Protein AF-A0A965DC11-F1 (afdb_monomer_lite)

Structure (mmCIF, N/CA/C/O backbone):
data_AF-A0A965DC11-F1
#
_entry.id   AF-A0A965DC11-F1
#
loop_
_atom_site.group_PDB
_atom_site.id
_atom_site.type_symbol
_atom_site.label_atom_id
_atom_site.label_alt_id
_atom_site.label_comp_id
_atom_site.label_asym_id
_atom_site.label_entity_id
_atom_site.label_seq_id
_atom_site.pdbx_PDB_ins_code
_atom_site.Cartn_x
_atom_site.Cartn_y
_atom_site.Cartn_z
_atom_site.occupancy
_atom_site.B_iso_or_equiv
_atom_site.auth_seq_id
_atom_site.auth_comp_id
_atom_site.auth_asym_id
_atom_site.auth_atom_id
_atom_site.pdbx_PDB_model_num
ATOM 1 N N . MET A 1 1 ? 18.984 -6.555 -13.711 1.00 74.81 1 MET A N 1
ATOM 2 C CA . MET A 1 1 ? 18.406 -5.398 -12.999 1.00 74.81 1 MET A CA 1
ATOM 3 C C . MET A 1 1 ? 19.484 -4.352 -12.796 1.00 74.81 1 MET A C 1
ATOM 5 O O . MET A 1 1 ? 20.479 -4.621 -12.130 1.00 74.81 1 MET A O 1
ATOM 9 N N . THR A 1 2 ? 19.315 -3.198 -13.424 1.00 94.25 2 THR A N 1
ATOM 10 C CA . THR A 1 2 ? 20.134 -2.001 -13.213 1.00 94.25 2 THR A CA 1
ATOM 11 C C . THR A 1 2 ? 19.537 -1.140 -12.091 1.00 94.25 2 THR A C 1
ATOM 13 O O . THR A 1 2 ? 18.421 -1.380 -11.632 1.00 94.25 2 THR A O 1
ATOM 16 N N . VAL A 1 3 ? 20.265 -0.114 -11.642 1.00 94.69 3 VAL A N 1
ATOM 17 C CA . VAL A 1 3 ? 19.771 0.839 -10.625 1.00 94.69 3 VAL A CA 1
ATOM 18 C C . VAL A 1 3 ? 18.527 1.597 -11.109 1.00 94.69 3 VAL A C 1
ATOM 20 O O . VAL A 1 3 ? 17.650 1.909 -10.309 1.00 94.69 3 VAL A O 1
ATOM 23 N N . LEU A 1 4 ? 18.422 1.858 -12.416 1.00 96.12 4 LEU A N 1
ATOM 24 C CA . LEU A 1 4 ? 17.265 2.534 -13.007 1.00 96.12 4 LEU A CA 1
ATOM 25 C C . LEU A 1 4 ? 15.996 1.685 -12.882 1.00 96.12 4 LEU A C 1
ATOM 27 O O . LEU A 1 4 ? 14.955 2.218 -12.506 1.00 96.12 4 LEU A O 1
ATOM 31 N N . ASP A 1 5 ? 16.104 0.370 -13.098 1.00 93.44 5 ASP A N 1
ATOM 32 C CA . ASP A 1 5 ? 14.973 -0.560 -12.967 1.00 93.44 5 ASP A CA 1
ATOM 33 C C . ASP A 1 5 ? 14.427 -0.559 -11.529 1.00 93.44 5 ASP A C 1
ATOM 35 O O . ASP A 1 5 ? 13.215 -0.550 -11.310 1.00 93.44 5 ASP A O 1
ATOM 39 N N . LEU A 1 6 ? 15.321 -0.504 -10.532 1.00 94.31 6 LEU A N 1
ATOM 40 C CA . LEU A 1 6 ? 14.938 -0.418 -9.122 1.00 94.31 6 LEU A CA 1
ATOM 41 C C . LEU A 1 6 ? 14.242 0.912 -8.799 1.00 94.31 6 LEU A C 1
ATOM 43 O O . LEU A 1 6 ? 13.224 0.920 -8.106 1.00 94.31 6 LEU A O 1
ATOM 47 N N . LEU A 1 7 ? 14.766 2.032 -9.308 1.00 97.00 7 LEU A N 1
ATOM 48 C CA . LEU A 1 7 ? 14.148 3.349 -9.126 1.00 97.00 7 LEU A CA 1
ATOM 49 C C . LEU A 1 7 ? 12.772 3.430 -9.793 1.00 97.00 7 LEU A C 1
ATOM 51 O O . LEU A 1 7 ? 11.858 4.033 -9.234 1.00 97.00 7 LEU A O 1
ATOM 55 N N . GLN A 1 8 ? 12.601 2.795 -10.952 1.00 96.94 8 GLN A N 1
ATOM 56 C CA . GLN A 1 8 ? 11.315 2.728 -11.637 1.00 96.94 8 GLN A CA 1
ATOM 57 C C . GLN A 1 8 ? 10.299 1.894 -10.849 1.00 96.94 8 GLN A C 1
ATOM 59 O O . GLN A 1 8 ? 9.166 2.340 -10.657 1.00 96.94 8 GLN A O 1
ATOM 64 N N . ALA A 1 9 ? 10.701 0.727 -10.336 1.00 94.25 9 ALA A N 1
ATOM 65 C CA . ALA A 1 9 ? 9.850 -0.080 -9.465 1.00 94.25 9 ALA A CA 1
ATOM 66 C C . ALA A 1 9 ? 9.443 0.697 -8.200 1.00 94.25 9 ALA A C 1
ATOM 68 O O . ALA A 1 9 ? 8.265 0.722 -7.842 1.00 94.25 9 ALA A O 1
ATOM 69 N N . LEU A 1 10 ? 10.389 1.402 -7.569 1.00 96.56 10 LEU A N 1
ATOM 70 C CA . LEU A 1 10 ? 10.120 2.239 -6.399 1.00 96.56 10 LEU A CA 1
ATOM 71 C C . LEU A 1 10 ? 9.141 3.381 -6.716 1.00 96.56 10 LEU A C 1
ATOM 73 O O . LEU A 1 10 ? 8.206 3.614 -5.952 1.00 96.56 10 LEU A O 1
ATOM 77 N N . ALA A 1 11 ? 9.317 4.069 -7.847 1.00 97.38 11 ALA A N 1
ATOM 78 C CA . ALA A 1 11 ? 8.414 5.137 -8.269 1.00 97.38 11 ALA A CA 1
ATOM 79 C C . ALA A 1 11 ? 6.973 4.629 -8.444 1.00 97.38 11 ALA A C 1
ATOM 81 O O . ALA A 1 11 ? 6.031 5.281 -7.994 1.00 97.38 11 ALA A O 1
ATOM 82 N N . LEU A 1 12 ? 6.797 3.447 -9.043 1.00 97.00 12 LEU A N 1
ATOM 83 C CA . LEU A 1 12 ? 5.481 2.826 -9.206 1.00 97.00 12 LEU A CA 1
ATOM 84 C C . LEU A 1 12 ? 4.841 2.465 -7.860 1.00 97.00 12 LEU A C 1
ATOM 86 O O . LEU A 1 12 ? 3.659 2.745 -7.667 1.00 97.00 12 LEU A O 1
ATOM 90 N N . VAL A 1 13 ? 5.609 1.904 -6.920 1.00 96.44 13 VAL A N 1
ATOM 91 C CA . VAL A 1 13 ? 5.114 1.595 -5.566 1.00 96.44 13 VAL A CA 1
ATOM 92 C C . VAL A 1 13 ? 4.627 2.862 -4.863 1.00 96.44 13 VAL A C 1
ATOM 94 O O . VAL A 1 13 ? 3.515 2.865 -4.343 1.00 96.44 13 VAL A O 1
ATOM 97 N N . LEU A 1 14 ? 5.393 3.956 -4.921 1.00 97.62 14 LEU A N 1
ATOM 98 C CA . LEU A 1 14 ? 5.005 5.233 -4.310 1.00 97.62 14 LEU A CA 1
ATOM 99 C C . LEU A 1 14 ? 3.731 5.822 -4.930 1.00 97.62 14 LEU A C 1
ATOM 101 O O . LEU A 1 14 ? 2.872 6.331 -4.209 1.00 97.62 14 LEU A O 1
ATOM 105 N N . ILE A 1 15 ? 3.587 5.742 -6.258 1.00 97.75 15 ILE A N 1
ATOM 106 C CA . ILE A 1 15 ? 2.369 6.192 -6.946 1.00 97.75 15 ILE A CA 1
ATOM 107 C C . ILE A 1 15 ? 1.166 5.372 -6.474 1.00 97.75 15 ILE A C 1
ATOM 109 O O . ILE A 1 15 ? 0.141 5.953 -6.119 1.00 97.75 15 ILE A O 1
ATOM 113 N N . LEU A 1 16 ? 1.280 4.040 -6.446 1.00 96.31 16 LEU A N 1
ATOM 114 C CA . LEU A 1 16 ? 0.188 3.157 -6.030 1.00 96.31 16 LEU A CA 1
ATOM 115 C C . LEU A 1 16 ? -0.182 3.353 -4.554 1.00 96.31 16 LEU A C 1
ATOM 117 O O . LEU A 1 16 ? -1.369 3.429 -4.229 1.00 96.31 16 LEU A O 1
ATOM 121 N N . GLU A 1 17 ? 0.811 3.489 -3.677 1.00 95.19 17 GLU A N 1
ATOM 122 C CA . GLU A 1 17 ? 0.609 3.729 -2.246 1.00 95.19 17 GLU A CA 1
ATOM 123 C C . GLU A 1 17 ? -0.063 5.087 -1.987 1.00 95.19 17 GLU A C 1
ATOM 125 O O . GLU A 1 17 ? -0.984 5.183 -1.174 1.00 95.19 17 GLU A O 1
ATOM 130 N N . GLY A 1 18 ? 0.329 6.130 -2.725 1.00 96.38 18 GLY A N 1
ATOM 131 C CA . GLY A 1 18 ? -0.257 7.469 -2.618 1.00 96.38 18 GLY A CA 1
ATOM 132 C C . GLY A 1 18 ? -1.644 7.613 -3.256 1.00 96.38 18 GLY A C 1
ATOM 133 O O . GLY A 1 18 ? -2.408 8.504 -2.874 1.00 96.38 18 GLY A O 1
ATOM 134 N N . LEU A 1 19 ? -2.009 6.743 -4.202 1.00 97.50 19 LEU A N 1
ATOM 135 C CA . LEU A 1 19 ? -3.247 6.876 -4.974 1.00 97.50 19 LEU A CA 1
ATOM 136 C C . LEU A 1 19 ? -4.505 6.723 -4.104 1.00 97.50 19 LEU A C 1
ATOM 138 O O . LEU A 1 19 ? -5.441 7.517 -4.212 1.00 97.50 19 LEU A O 1
ATOM 142 N N . MET A 1 20 ? -4.524 5.723 -3.218 1.00 95.00 20 MET A N 1
ATOM 143 C CA . MET A 1 20 ?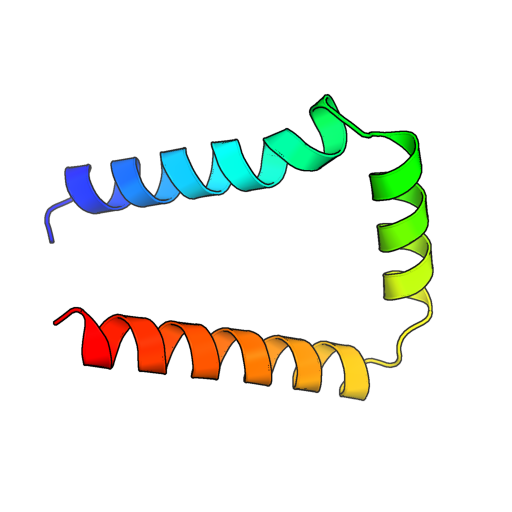 -5.647 5.448 -2.310 1.00 95.00 20 MET A CA 1
ATOM 144 C C . MET A 1 20 ? -5.952 6.604 -1.339 1.00 95.00 20 MET A C 1
ATOM 146 O O . MET A 1 20 ? -7.103 7.056 -1.318 1.00 95.00 20 MET A O 1
ATOM 150 N N . PRO A 1 21 ? -4.986 7.130 -0.556 1.00 96.44 21 PRO A N 1
ATOM 151 C CA . PRO A 1 21 ? -5.235 8.273 0.320 1.00 96.44 21 PRO A CA 1
ATOM 152 C C . PRO A 1 21 ? -5.571 9.557 -0.447 1.00 96.44 21 PRO A C 1
ATOM 154 O O . PRO A 1 21 ? -6.328 10.374 0.075 1.00 96.44 21 PRO A O 1
ATOM 157 N N . PHE A 1 22 ? -5.054 9.734 -1.668 1.00 97.31 22 PHE A N 1
ATOM 158 C CA . PHE A 1 22 ? -5.351 10.904 -2.497 1.00 97.31 22 PHE A CA 1
ATOM 159 C C . PHE A 1 22 ? -6.788 10.888 -3.040 1.00 97.31 22 PHE A C 1
ATOM 161 O O . PHE A 1 22 ? -7.505 11.880 -2.909 1.00 97.31 22 PHE A O 1
ATOM 168 N N . LEU A 1 23 ? -7.233 9.764 -3.615 1.00 97.94 23 LEU A N 1
ATOM 169 C CA . LEU A 1 23 ? -8.567 9.650 -4.216 1.00 97.94 23 LEU A CA 1
ATOM 170 C C . LEU A 1 23 ? -9.676 9.405 -3.182 1.00 97.94 23 LEU A C 1
ATOM 172 O O . LEU A 1 23 ? -10.782 9.927 -3.326 1.00 97.94 23 LEU A O 1
ATOM 176 N N . PHE A 1 24 ? -9.409 8.601 -2.147 1.00 97.25 24 PHE A N 1
ATOM 177 C CA . PHE A 1 24 ? -10.424 8.144 -1.190 1.00 97.25 24 PHE A CA 1
ATOM 178 C C . PHE A 1 24 ? -9.970 8.265 0.278 1.00 97.25 24 PHE A C 1
ATOM 180 O O . PHE A 1 24 ? -9.946 7.264 1.005 1.00 97.25 24 PHE A O 1
ATOM 187 N N . PRO A 1 25 ? -9.683 9.479 0.780 1.00 96.19 25 PRO A N 1
ATOM 188 C CA . PRO A 1 25 ? -9.076 9.675 2.100 1.00 96.19 25 PRO A CA 1
ATOM 189 C C . PRO A 1 25 ? -9.914 9.126 3.268 1.00 96.19 25 PRO A C 1
ATOM 191 O O . PRO A 1 25 ? -9.365 8.605 4.241 1.00 96.19 25 PRO A O 1
ATOM 194 N N . GLN A 1 26 ? -11.250 9.203 3.203 1.00 97.31 26 GLN A N 1
ATOM 195 C CA . GLN A 1 26 ? -12.125 8.699 4.270 1.00 97.31 26 GLN A CA 1
ATOM 196 C C . GLN A 1 26 ? -12.142 7.166 4.322 1.00 97.31 26 GLN A C 1
ATOM 198 O O . GLN A 1 26 ? -12.011 6.598 5.407 1.00 97.31 26 GLN A O 1
ATOM 203 N N . ARG A 1 27 ? -12.268 6.499 3.164 1.00 95.81 27 ARG A N 1
ATOM 204 C CA . ARG A 1 27 ? -12.256 5.026 3.077 1.00 95.81 27 ARG A CA 1
ATOM 205 C C . ARG A 1 27 ? -10.893 4.468 3.459 1.00 95.81 27 ARG A C 1
ATOM 207 O O . ARG A 1 27 ? -10.818 3.480 4.186 1.00 95.81 27 ARG A O 1
ATOM 214 N N . TRP A 1 28 ? -9.829 5.139 3.022 1.00 96.38 28 TRP A N 1
ATOM 215 C CA . TRP A 1 28 ? -8.465 4.800 3.403 1.00 96.38 28 TRP A CA 1
ATOM 216 C C . TRP A 1 28 ? -8.286 4.824 4.925 1.00 96.38 28 TRP A C 1
ATOM 218 O O . TRP A 1 28 ? -7.893 3.821 5.517 1.00 96.38 28 TRP A O 1
ATOM 228 N N . ARG A 1 29 ? -8.687 5.918 5.590 1.00 96.50 29 ARG A N 1
ATOM 229 C CA . ARG A 1 29 ? -8.619 6.022 7.058 1.00 96.50 29 ARG A CA 1
ATOM 230 C C . ARG A 1 29 ? -9.441 4.942 7.768 1.00 96.50 29 ARG A C 1
ATOM 232 O O . ARG A 1 29 ? -8.972 4.382 8.752 1.00 96.50 29 ARG A O 1
ATOM 239 N N . GLN A 1 30 ? -10.649 4.643 7.289 1.00 97.25 30 GLN A N 1
ATOM 240 C CA . GLN A 1 30 ? -11.480 3.574 7.859 1.00 97.25 30 GLN A CA 1
ATOM 241 C C . GLN A 1 30 ? -10.812 2.201 7.730 1.00 97.25 30 GLN A C 1
ATOM 243 O O . GLN A 1 30 ? -10.803 1.441 8.693 1.00 97.25 30 GLN A O 1
ATOM 248 N N . THR A 1 31 ? -10.206 1.916 6.577 1.00 95.06 31 THR A N 1
ATOM 249 C CA . THR A 1 31 ? -9.477 0.663 6.333 1.00 95.06 31 THR A CA 1
ATOM 250 C C . THR A 1 31 ? -8.283 0.536 7.279 1.00 95.06 31 THR A C 1
ATOM 252 O O . THR A 1 31 ? -8.111 -0.501 7.911 1.00 95.06 31 THR A O 1
ATOM 255 N N . LEU A 1 32 ? -7.502 1.608 7.461 1.00 94.94 32 LEU A N 1
ATOM 256 C CA . LEU A 1 32 ? -6.394 1.618 8.422 1.00 94.94 32 LEU A CA 1
ATOM 257 C C . LEU A 1 32 ? -6.868 1.359 9.857 1.00 94.94 32 LEU A C 1
ATOM 259 O O . LEU A 1 32 ? -6.268 0.550 10.558 1.00 94.94 32 LEU A O 1
ATOM 263 N N . LEU A 1 33 ? -7.972 1.979 10.283 1.00 97.06 33 LEU A N 1
ATOM 264 C CA . LEU A 1 33 ? -8.549 1.733 11.610 1.00 97.06 33 LEU A CA 1
ATOM 265 C C . LEU A 1 33 ? -9.004 0.278 11.793 1.00 97.06 33 LEU A C 1
ATOM 267 O O . LEU A 1 33 ? -8.862 -0.261 12.885 1.00 97.06 33 LEU A O 1
ATOM 271 N N . GLN A 1 34 ? -9.524 -0.364 10.745 1.00 95.75 34 GLN A N 1
ATOM 272 C CA . GLN A 1 34 ? -9.866 -1.789 10.779 1.00 95.75 34 GLN A CA 1
ATOM 273 C C . GLN A 1 34 ? -8.612 -2.665 10.873 1.00 95.75 34 GLN A C 1
ATOM 275 O O . GLN A 1 34 ? -8.590 -3.609 11.658 1.00 95.75 34 GLN A O 1
ATOM 280 N N . ILE A 1 35 ? -7.550 -2.330 10.132 1.00 95.25 35 ILE A N 1
ATOM 281 C CA . ILE A 1 35 ? -6.267 -3.048 10.194 1.00 95.25 35 ILE A CA 1
ATOM 282 C C . ILE A 1 35 ? -5.668 -2.972 11.604 1.00 95.25 35 ILE A C 1
ATOM 284 O O . ILE A 1 35 ? -5.170 -3.975 12.103 1.00 95.25 35 ILE A O 1
ATOM 288 N N . MET A 1 36 ? -5.777 -1.824 12.280 1.00 95.31 36 MET A N 1
ATOM 289 C CA . MET A 1 36 ? -5.303 -1.654 13.662 1.00 95.31 36 MET A CA 1
ATOM 290 C C . MET A 1 36 ? -6.033 -2.532 14.692 1.00 95.31 36 MET A C 1
ATOM 292 O O . MET A 1 36 ? -5.532 -2.699 15.799 1.00 95.31 36 MET A O 1
ATOM 296 N N . GLN A 1 37 ? -7.208 -3.074 14.360 1.00 96.88 37 GLN A N 1
ATOM 297 C CA . GLN A 1 37 ? -7.953 -3.990 15.232 1.00 96.88 37 GLN A CA 1
ATOM 298 C C . GLN A 1 37 ? -7.560 -5.460 15.023 1.00 96.88 37 GLN A C 1
ATOM 300 O O . GLN A 1 37 ? -8.009 -6.324 15.776 1.00 96.88 37 GLN A O 1
ATOM 305 N N . LEU A 1 38 ? -6.758 -5.765 13.998 1.00 96.44 38 LEU A N 1
ATOM 306 C CA . LEU A 1 38 ? -6.292 -7.120 13.733 1.00 96.44 38 LEU A CA 1
ATOM 307 C C . LEU A 1 38 ? -5.189 -7.514 14.716 1.00 96.44 38 LEU A C 1
ATOM 309 O O . LEU A 1 38 ? -4.337 -6.709 15.082 1.00 96.44 38 LEU A O 1
ATOM 313 N N . HIS A 1 39 ? -5.167 -8.789 15.091 1.00 96.94 39 HIS A N 1
ATOM 314 C CA . HIS A 1 39 ? -4.075 -9.349 15.880 1.00 96.94 39 HIS A CA 1
ATOM 315 C C . HIS A 1 39 ? -2.820 -9.507 15.012 1.00 96.94 39 HIS A C 1
ATOM 317 O O . HIS A 1 39 ? -2.922 -9.802 13.816 1.00 96.94 39 HIS A O 1
ATOM 323 N N . ASP A 1 40 ? -1.635 -9.452 15.622 1.00 96.06 40 ASP A N 1
ATOM 324 C CA . ASP A 1 40 ? -0.350 -9.622 14.926 1.00 96.06 40 ASP A CA 1
ATOM 325 C C . ASP A 1 40 ? -0.296 -10.890 14.060 1.00 96.06 40 ASP A C 1
ATOM 327 O O . ASP A 1 40 ? 0.242 -10.878 12.954 1.00 96.06 40 ASP A O 1
ATOM 331 N N . GLY A 1 41 ? -0.896 -11.992 14.526 1.00 96.94 41 GLY A N 1
ATOM 332 C CA . GLY A 1 41 ? -0.987 -13.235 13.758 1.00 96.94 41 GLY A CA 1
ATOM 333 C C . GLY A 1 41 ? -1.775 -13.082 12.451 1.00 96.94 41 GLY A C 1
ATOM 334 O O . GLY A 1 41 ? -1.362 -13.623 11.427 1.00 96.94 41 GLY A O 1
ATOM 335 N N . GLN A 1 42 ? -2.862 -12.303 12.454 1.00 96.94 42 GLN A N 1
ATOM 336 C CA . GLN A 1 42 ? -3.668 -12.037 11.257 1.00 96.94 42 GLN A CA 1
ATOM 337 C C . GLN A 1 42 ? -2.913 -11.135 10.277 1.00 96.94 42 GLN A C 1
ATOM 339 O O . GLN A 1 42 ? -2.890 -11.425 9.081 1.00 96.94 42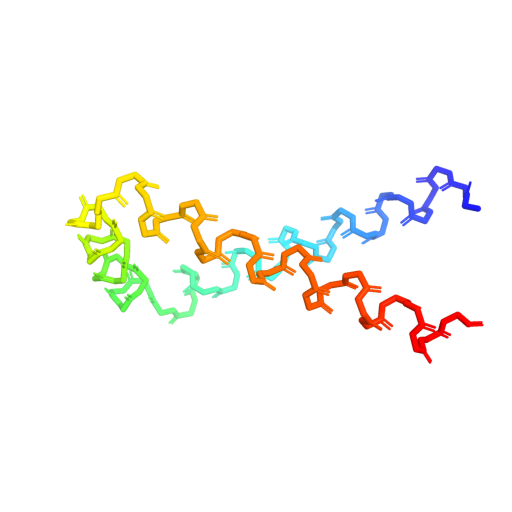 GLN A O 1
ATOM 344 N N . ILE A 1 43 ? -2.242 -10.091 10.779 1.00 96.44 43 ILE A N 1
ATOM 345 C CA . ILE A 1 43 ? -1.421 -9.190 9.954 1.00 96.44 43 ILE A CA 1
ATOM 346 C C . ILE A 1 43 ? -0.279 -9.972 9.292 1.00 96.44 43 ILE A C 1
ATOM 348 O O . ILE A 1 43 ? -0.056 -9.852 8.087 1.00 96.44 43 ILE A O 1
ATOM 352 N N . ARG A 1 44 ? 0.409 -10.833 10.054 1.00 96.94 44 ARG A N 1
ATOM 353 C CA . ARG A 1 44 ? 1.478 -11.698 9.531 1.00 96.94 44 ARG A CA 1
ATOM 354 C 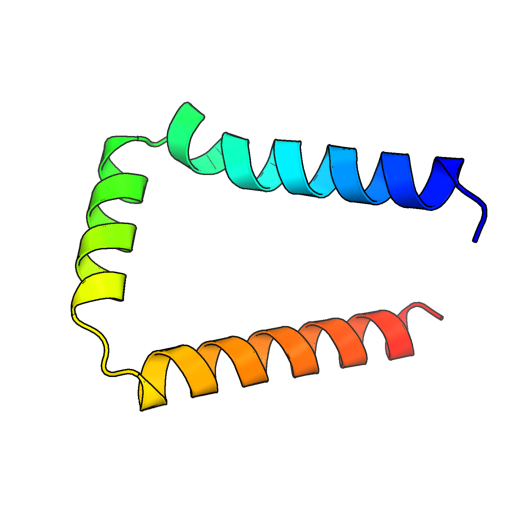C . ARG A 1 44 ? 0.970 -12.684 8.485 1.00 96.94 44 ARG A C 1
ATOM 356 O O . ARG A 1 44 ? 1.649 -12.887 7.484 1.00 96.94 44 ARG A O 1
ATOM 363 N N . PHE A 1 45 ? -0.199 -13.289 8.699 1.00 97.50 45 PHE A N 1
ATOM 364 C CA . PHE A 1 45 ? -0.791 -14.208 7.727 1.00 97.50 45 PHE A CA 1
ATOM 365 C C . PHE A 1 45 ? -1.168 -13.489 6.428 1.00 97.50 45 PHE A C 1
ATOM 367 O O . PHE A 1 45 ? -0.816 -13.958 5.349 1.00 97.50 45 PHE A O 1
ATOM 374 N N . PHE A 1 46 ? -1.795 -12.315 6.524 1.00 96.25 46 PHE A N 1
ATOM 375 C CA . PHE A 1 46 ? -2.084 -11.483 5.357 1.00 96.25 46 PHE A CA 1
ATOM 376 C C . PHE A 1 46 ? -0.800 -11.111 4.599 1.00 96.25 46 PHE A C 1
ATOM 378 O O . PHE A 1 46 ? -0.725 -11.282 3.383 1.00 96.25 46 PHE A O 1
ATOM 385 N N . GLY A 1 47 ? 0.247 -10.698 5.321 1.00 96.31 47 GLY A N 1
ATOM 386 C CA . GLY A 1 47 ? 1.564 -10.431 4.744 1.00 96.31 47 GLY A CA 1
ATOM 387 C C . GLY A 1 47 ? 2.169 -11.650 4.041 1.00 96.31 47 GLY A C 1
ATOM 388 O O . GLY A 1 47 ? 2.672 -11.523 2.926 1.00 96.31 4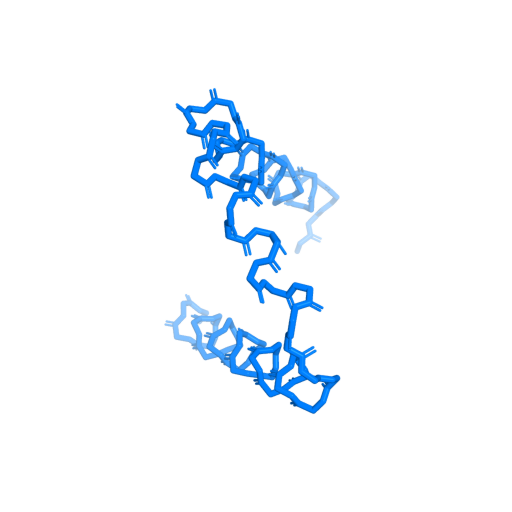7 GLY A O 1
ATOM 389 N N . LEU A 1 48 ? 2.067 -12.841 4.640 1.00 98.06 48 LEU A N 1
ATOM 390 C CA . LEU A 1 48 ? 2.520 -14.090 4.025 1.00 98.06 48 LEU A CA 1
ATOM 391 C C . LEU A 1 48 ? 1.772 -14.374 2.717 1.00 98.06 48 LEU A C 1
ATOM 393 O O . LEU A 1 48 ? 2.410 -14.698 1.718 1.00 98.06 48 LEU A O 1
ATOM 397 N N . CYS A 1 49 ? 0.446 -14.213 2.696 1.00 97.94 49 CYS A N 1
ATOM 398 C CA . CYS A 1 49 ? -0.347 -14.370 1.477 1.00 97.94 49 CYS A CA 1
ATOM 399 C C . CYS A 1 49 ? 0.110 -13.405 0.373 1.00 97.94 49 CYS A C 1
ATOM 401 O O . CYS A 1 49 ? 0.274 -13.838 -0.766 1.00 97.94 49 CYS A O 1
ATOM 403 N N . CYS A 1 50 ? 0.373 -12.134 0.697 1.00 96.75 50 CYS A N 1
ATOM 404 C CA . CYS A 1 50 ? 0.879 -11.151 -0.265 1.00 96.75 50 CYS A CA 1
ATOM 405 C C . CYS A 1 50 ? 2.267 -11.521 -0.810 1.00 96.75 50 CYS A C 1
ATOM 407 O O . CYS A 1 50 ? 2.481 -11.451 -2.019 1.00 96.75 50 CYS A O 1
ATOM 409 N N . VAL A 1 51 ? 3.195 -11.948 0.055 1.00 97.56 51 VAL A N 1
ATOM 410 C CA . VAL A 1 51 ? 4.544 -12.378 -0.357 1.00 97.56 51 VAL A CA 1
ATOM 411 C C . VAL A 1 51 ? 4.472 -13.596 -1.278 1.00 97.56 51 VAL A C 1
ATOM 413 O O . VAL A 1 51 ? 5.126 -13.613 -2.318 1.00 97.56 51 VAL A O 1
ATOM 416 N N . LEU A 1 52 ? 3.650 -14.592 -0.933 1.00 98.19 52 LEU A N 1
ATOM 417 C CA . LEU A 1 52 ? 3.465 -15.788 -1.757 1.00 98.19 52 LEU A CA 1
ATOM 418 C C . LEU A 1 52 ? 2.813 -15.455 -3.101 1.00 98.19 52 LEU A C 1
ATOM 420 O O . LEU A 1 52 ? 3.292 -15.916 -4.131 1.00 98.19 52 LEU A O 1
ATOM 424 N N . ALA A 1 53 ? 1.762 -14.633 -3.110 1.00 97.62 53 ALA A N 1
ATOM 425 C CA . ALA A 1 53 ? 1.110 -14.205 -4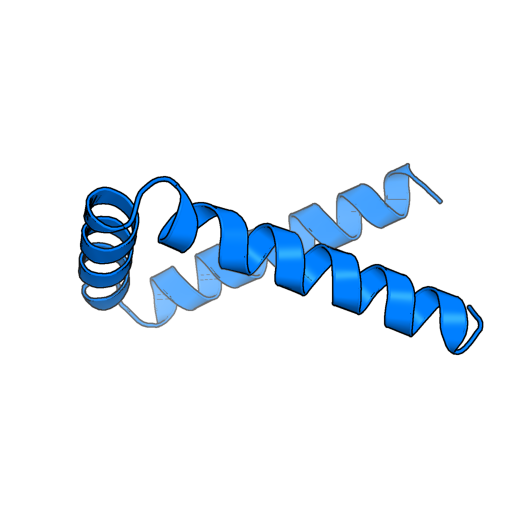.344 1.00 97.62 53 ALA A CA 1
ATOM 426 C C . ALA A 1 53 ? 2.071 -13.422 -5.253 1.00 97.62 53 ALA A C 1
ATOM 428 O O . ALA A 1 53 ? 2.131 -13.691 -6.449 1.00 97.62 53 ALA A O 1
ATOM 429 N N . GLY A 1 54 ? 2.861 -12.503 -4.689 1.00 94.88 54 GLY A N 1
ATOM 430 C CA . GLY A 1 54 ? 3.887 -11.766 -5.429 1.00 94.88 54 GLY A CA 1
ATOM 431 C C . GLY A 1 54 ? 4.973 -12.683 -5.993 1.00 94.88 54 GLY A C 1
ATOM 432 O O . GLY A 1 54 ? 5.313 -12.574 -7.166 1.00 94.88 54 GLY A O 1
ATOM 433 N N . GLY A 1 55 ? 5.467 -13.633 -5.194 1.00 96.62 55 GLY A N 1
ATOM 434 C CA . GLY A 1 55 ? 6.449 -14.621 -5.645 1.00 96.62 55 GLY A CA 1
ATOM 435 C C . GLY A 1 55 ? 5.919 -15.528 -6.758 1.00 96.62 55 GLY A C 1
ATOM 436 O O . GLY A 1 55 ? 6.632 -15.792 -7.720 1.00 96.62 55 GLY A O 1
ATOM 437 N N . LEU A 1 56 ? 4.657 -15.957 -6.664 1.00 97.38 56 LEU A N 1
ATOM 438 C CA . LEU A 1 56 ? 3.994 -16.742 -7.709 1.00 97.38 56 LEU A CA 1
ATOM 439 C C . LEU A 1 56 ? 3.797 -15.938 -8.997 1.00 97.38 56 LEU A C 1
ATOM 441 O O . LEU A 1 56 ? 3.997 -16.481 -10.077 1.00 97.38 56 LEU A O 1
ATOM 445 N N . LEU A 1 57 ? 3.420 -14.659 -8.894 1.00 95.75 57 LEU A N 1
ATOM 446 C CA . LEU A 1 57 ? 3.292 -13.775 -10.053 1.00 95.75 57 LEU A CA 1
ATOM 447 C C . LEU A 1 57 ? 4.634 -13.579 -10.755 1.00 95.75 57 LEU A C 1
ATOM 449 O O . LEU A 1 57 ? 4.682 -13.703 -11.972 1.00 95.75 57 LEU A O 1
ATOM 453 N N . LEU A 1 58 ? 5.710 -13.324 -10.002 1.00 93.62 58 LEU A N 1
ATOM 454 C CA . LEU A 1 58 ? 7.060 -13.226 -10.563 1.00 93.62 58 LEU A CA 1
ATOM 455 C C . LEU A 1 58 ? 7.456 -14.528 -11.264 1.00 93.62 58 LEU A C 1
ATOM 457 O O . LEU A 1 58 ? 7.813 -14.494 -12.431 1.00 93.62 58 LEU A O 1
ATOM 461 N N . PHE A 1 59 ? 7.262 -15.676 -10.609 1.00 95.06 59 PHE A N 1
ATOM 462 C CA . PHE A 1 59 ? 7.544 -16.987 -11.202 1.00 95.06 59 PHE A CA 1
ATOM 463 C C . PHE A 1 59 ? 6.768 -17.270 -12.500 1.00 95.06 59 PHE A C 1
ATOM 465 O O . PHE A 1 59 ? 7.223 -18.064 -13.312 1.00 95.06 59 PHE A O 1
ATOM 472 N N . TRP A 1 60 ? 5.579 -16.687 -12.675 1.00 96.56 60 TRP A N 1
ATOM 473 C CA . TRP A 1 60 ? 4.766 -16.881 -13.880 1.00 96.56 60 TRP A CA 1
ATOM 474 C C . TRP A 1 60 ? 5.096 -15.881 -15.000 1.00 96.56 60 TRP A C 1
ATOM 476 O O . TRP A 1 60 ? 4.768 -16.134 -16.157 1.00 96.56 60 TRP A O 1
ATOM 486 N N . LEU A 1 61 ? 5.658 -14.721 -14.646 1.00 89.62 61 LEU A N 1
ATOM 487 C CA . LEU A 1 61 ? 6.020 -13.638 -15.567 1.00 89.62 61 LEU A CA 1
ATOM 488 C C . LEU A 1 61 ? 7.454 -13.771 -16.106 1.00 89.62 61 LEU A C 1
ATOM 490 O O . LEU A 1 61 ? 7.703 -13.303 -17.218 1.00 89.62 61 LEU A O 1
ATOM 494 N N . ASP A 1 62 ? 8.358 -14.361 -15.319 1.00 76.06 62 ASP A N 1
ATOM 495 C CA . ASP A 1 62 ? 9.713 -14.780 -15.717 1.00 76.06 62 ASP A CA 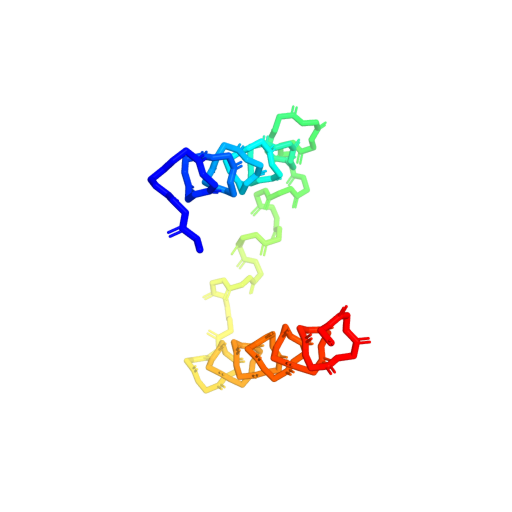1
ATOM 496 C C . ASP A 1 62 ? 9.701 -16.101 -16.516 1.00 76.06 62 ASP A C 1
ATOM 498 O O . ASP A 1 62 ? 10.551 -16.242 -17.429 1.00 76.06 62 ASP A O 1
#

Foldseek 3Di:
DDPVVVVVVVVVVVCVVVVCCVPPVPVVVVVVVVVVPDDPVVVVVVVVVVVVVVVVVVVVVD

Sequence (62 aa):
MTVLDLLQALALVLILEGLMPFLFPQRWRQTLLQIMQLHDGQIRFFGLCCVLAGGLLLFWLD

Secondary structure (DSSP, 8-state):
--HHHHHHHHHHHHHHHHHHHHH-HHHHHHHHHHHTTS-HHHHHHHHHHHHHHHHHHHHHH-

Radius of gyration: 15.02 Å; chains: 1; bounding box: 32×28×32 Å

pLDDT: mean 95.58, std 3.94, range [74.81, 98.19]